Protein AF-A0A108UCY7-F1 (afdb_monomer_lite)

Sequence (181 aa):
MASGTNPSDPKSADPQPMQTGSPDPRTQPVQPDQAAPAQNQPDQNQPEQAPPQYVQPGDTQAKPVAGRAQVGAPVGAGPFGQFIVKYRDGTGPLTQQGAVQARLDQTAQRVGLANKSGLKLIWKHRMGIQADVFSVSPALDRAEAVRLMETFADDPDVQFIEPDNHISLGPIIRGPAVIDK

Secondary structure (DSSP, 8-state):
------------------------------------PPP----S-S------------S----------EE----SS--EEEEEEEEPTT-HHHH-HHHHHHHHHHHHHHS--TT-TT-EEEEEEE-TTSEEEEEEEEEE-HHHHHHHHHHHHT-T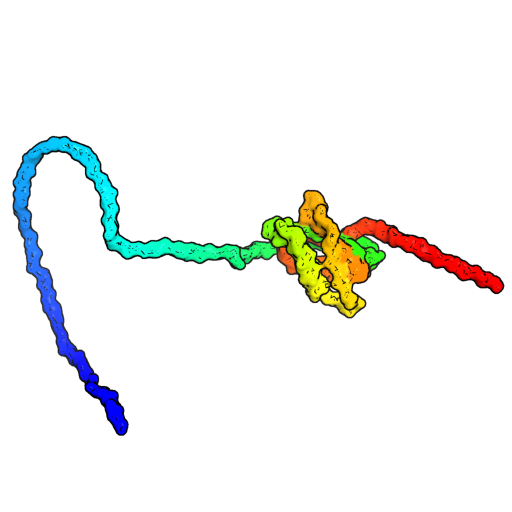TEEEEEE-----------PPP----

Organism: NCBI:txid1444315

Foldseek 3Di:
DDDDDDDDDDDDDDDDDDDDDDDDDDDDDDDDDDDDDDDDDDDPDDPPPPPPPPPPPPPPPPDPQDAFAAEAADPDFDQQWKKKWAFDPPDPVLVPVVVVLVVQVVLQVVLCPPVDPPKHWAWDDADPVSITMITIPPGDTRVSQVSSQNSLRPPSRTHYMYGPPPPPPDPPPPDPPPPDD

Structure (mmCIF, N/CA/C/O backbone):
data_AF-A0A108UCY7-F1
#
_entry.id   AF-A0A108UCY7-F1
#
loop_
_atom_site.group_PDB
_atom_site.id
_atom_site.type_symbol
_atom_site.label_atom_id
_atom_site.label_alt_id
_atom_site.label_comp_id
_atom_site.label_asym_id
_atom_site.label_entity_id
_atom_site.label_seq_id
_atom_site.pdbx_PDB_ins_code
_atom_site.Cartn_x
_atom_site.Cartn_y
_atom_site.Cartn_z
_atom_site.occupancy
_atom_site.B_iso_or_equiv
_atom_site.auth_seq_id
_atom_site.auth_comp_id
_atom_site.auth_asym_id
_atom_site.auth_atom_id
_atom_site.pdbx_PDB_model_num
ATOM 1 N N . MET A 1 1 ? 31.743 -21.006 68.343 1.00 44.78 1 MET A N 1
ATOM 2 C CA . MET A 1 1 ? 30.475 -20.379 67.908 1.00 44.78 1 MET A CA 1
ATOM 3 C C . MET A 1 1 ? 29.336 -21.317 68.279 1.00 44.78 1 MET A C 1
ATOM 5 O O . MET A 1 1 ? 29.576 -22.517 68.292 1.00 44.78 1 MET A O 1
ATOM 9 N N . ALA A 1 2 ? 28.182 -20.784 68.681 1.00 42.09 2 ALA A N 1
ATOM 10 C CA . ALA A 1 2 ? 27.120 -21.523 69.378 1.00 42.09 2 ALA A CA 1
ATOM 11 C C . ALA A 1 2 ? 25.933 -21.925 68.470 1.00 42.09 2 ALA A C 1
ATOM 13 O O . ALA A 1 2 ? 25.946 -21.611 67.282 1.00 42.09 2 ALA A O 1
ATOM 14 N N . SER A 1 3 ? 24.911 -22.536 69.098 1.00 46.56 3 SER A N 1
ATOM 15 C CA . SER A 1 3 ? 23.600 -22.966 68.554 1.00 46.56 3 SER A CA 1
ATOM 16 C C . SER A 1 3 ? 23.663 -24.247 67.702 1.00 46.56 3 SER A C 1
ATOM 18 O O . SER A 1 3 ? 24.483 -24.338 66.799 1.00 46.56 3 SER A O 1
ATOM 20 N N . GLY A 1 4 ? 22.887 -25.315 67.941 1.00 39.22 4 GLY A N 1
ATOM 21 C CA . GLY A 1 4 ? 21.544 -25.449 68.553 1.00 39.22 4 GLY A CA 1
ATOM 22 C C . GLY A 1 4 ? 20.548 -25.809 67.430 1.00 39.22 4 GLY A C 1
ATOM 23 O O . GLY A 1 4 ? 20.629 -25.187 66.379 1.00 39.22 4 GLY A O 1
ATOM 24 N N . THR A 1 5 ? 19.634 -26.788 67.500 1.00 51.28 5 THR A N 1
ATOM 25 C CA . THR A 1 5 ? 18.895 -27.373 68.643 1.00 51.28 5 THR A CA 1
ATOM 26 C C . THR A 1 5 ? 18.230 -28.720 68.248 1.00 51.28 5 THR A C 1
ATOM 28 O O . THR A 1 5 ? 18.161 -29.049 67.069 1.00 51.28 5 THR A O 1
ATOM 31 N N . ASN A 1 6 ? 17.729 -29.477 69.236 1.00 35.50 6 ASN A N 1
ATOM 32 C CA . ASN A 1 6 ? 17.026 -30.780 69.165 1.00 35.50 6 ASN A CA 1
ATOM 33 C C . ASN A 1 6 ? 15.697 -30.674 69.993 1.00 35.50 6 ASN A C 1
ATOM 35 O O . ASN A 1 6 ? 15.644 -29.726 70.784 1.00 35.50 6 ASN A O 1
ATOM 39 N N . PRO A 1 7 ? 14.672 -31.574 69.944 1.00 54.59 7 PRO A N 1
ATOM 40 C CA . PRO A 1 7 ? 14.693 -32.968 69.474 1.00 54.59 7 PRO A CA 1
ATOM 41 C C . PRO A 1 7 ? 13.445 -33.460 68.670 1.00 54.59 7 PRO A C 1
ATOM 43 O O . PRO A 1 7 ? 12.674 -32.682 68.122 1.00 54.59 7 PRO A O 1
ATOM 46 N N . SER A 1 8 ? 13.314 -34.791 68.621 1.00 41.97 8 SER A N 1
ATOM 47 C CA . SER A 1 8 ? 12.274 -35.719 68.134 1.00 41.97 8 SER A CA 1
ATOM 48 C C . SER A 1 8 ? 10.822 -35.581 68.654 1.00 41.97 8 SER A C 1
ATOM 50 O O . SER A 1 8 ? 10.617 -35.071 69.748 1.00 41.97 8 SER A O 1
ATOM 52 N N . ASP A 1 9 ? 9.900 -36.264 67.939 1.00 45.94 9 ASP A N 1
ATOM 53 C CA . ASP A 1 9 ? 8.640 -36.931 68.386 1.00 45.94 9 ASP A CA 1
ATOM 54 C C . ASP A 1 9 ? 7.480 -36.087 68.990 1.00 45.94 9 ASP A C 1
ATOM 56 O O . ASP A 1 9 ? 7.722 -35.108 69.694 1.00 45.94 9 ASP A O 1
ATOM 60 N N . PRO A 1 10 ? 6.194 -36.449 68.734 1.00 53.41 10 PRO A N 1
ATOM 61 C CA . PRO A 1 10 ? 5.569 -37.516 69.536 1.00 53.41 10 PRO A CA 1
ATOM 62 C C . PRO A 1 10 ? 4.510 -38.426 68.856 1.00 53.41 10 PRO A C 1
ATOM 64 O O . PRO A 1 10 ? 3.466 -37.987 68.375 1.00 53.41 10 PRO A O 1
ATOM 67 N N . LYS A 1 11 ? 4.734 -39.737 68.977 1.00 43.28 11 LYS A N 1
ATOM 68 C CA . LYS A 1 11 ? 3.860 -40.766 69.595 1.00 43.28 11 LYS A CA 1
ATOM 69 C C . LYS A 1 11 ? 2.327 -40.535 69.750 1.00 43.28 11 LYS A C 1
ATOM 71 O O . LYS A 1 11 ? 1.867 -39.721 70.542 1.00 43.28 11 LYS A O 1
ATOM 76 N N . SER A 1 12 ? 1.594 -41.470 69.135 1.00 46.16 12 SER A N 1
ATOM 77 C CA . SER A 1 12 ? 0.228 -42.017 69.332 1.00 46.16 12 SER A CA 1
ATOM 78 C C . SER A 1 12 ? -0.581 -41.776 70.628 1.00 46.16 12 SER A C 1
ATOM 80 O O . SER A 1 12 ? -0.049 -42.003 71.715 1.00 46.16 12 SER A O 1
ATOM 82 N N . ALA A 1 13 ? -1.915 -41.599 70.484 1.00 45.62 13 ALA A N 1
ATOM 83 C CA . ALA A 1 13 ? -2.981 -42.340 71.214 1.00 45.62 13 ALA A CA 1
ATOM 84 C C . ALA A 1 13 ? -4.433 -42.018 70.732 1.00 45.62 13 ALA A C 1
ATOM 86 O O . ALA A 1 13 ? -4.860 -40.880 70.865 1.00 45.62 13 ALA A O 1
ATOM 87 N N . ASP A 1 14 ? -5.129 -43.024 70.168 1.00 47.25 14 ASP A N 1
ATOM 88 C CA . ASP A 1 14 ? -6.484 -43.600 70.454 1.00 47.25 14 ASP A CA 1
ATOM 89 C C . ASP A 1 14 ? -7.684 -42.753 71.037 1.00 47.25 14 ASP A C 1
ATOM 91 O O . ASP A 1 14 ? -7.529 -41.569 71.306 1.00 47.25 14 ASP A O 1
ATOM 95 N N . PRO A 1 15 ? -8.944 -43.262 71.144 1.00 51.56 15 PRO A N 1
ATOM 96 C CA . PRO A 1 15 ? -9.988 -43.014 70.142 1.00 51.56 15 PRO A CA 1
ATOM 97 C C . PRO A 1 15 ? -11.316 -42.415 70.707 1.00 51.56 15 PRO A C 1
ATOM 99 O O . PRO A 1 15 ? -11.366 -41.814 71.774 1.00 51.56 15 PRO A O 1
ATOM 102 N N . GLN A 1 16 ? -12.403 -42.561 69.934 1.00 51.97 16 GLN A N 1
ATOM 103 C CA . GLN A 1 16 ? -13.767 -42.016 70.107 1.00 51.97 16 GLN A CA 1
ATOM 104 C C . GLN A 1 16 ? -14.426 -42.138 71.501 1.00 51.97 16 GLN A C 1
ATOM 106 O O . GLN A 1 16 ? -14.228 -43.122 72.212 1.00 51.97 16 GLN A O 1
ATOM 111 N N . PRO A 1 17 ? -15.430 -41.274 71.756 1.00 54.41 17 PRO A N 1
ATOM 112 C CA . PRO A 1 17 ? -16.697 -41.727 72.339 1.00 54.41 17 PRO A CA 1
ATOM 113 C C . PRO A 1 17 ? -17.933 -41.397 71.473 1.00 54.41 17 PRO A C 1
ATOM 115 O O . PRO A 1 17 ? -17.950 -40.450 70.687 1.00 54.41 17 PRO A O 1
ATOM 118 N N . MET A 1 18 ? -18.989 -42.201 71.633 1.00 43.50 18 MET A N 1
ATOM 119 C CA . MET A 1 18 ? -20.255 -42.104 70.889 1.00 43.50 18 MET A CA 1
ATOM 120 C C . MET A 1 18 ? -21.229 -41.079 71.501 1.00 43.50 18 MET A C 1
ATOM 122 O O . MET A 1 18 ? -21.235 -40.874 72.713 1.00 43.50 18 MET A O 1
ATOM 126 N N . GLN A 1 19 ? -22.100 -40.480 70.679 1.00 47.03 19 GLN A N 1
ATOM 127 C CA . GLN A 1 19 ? -23.199 -39.622 71.146 1.00 47.03 19 GLN A CA 1
ATOM 128 C C . GLN A 1 19 ? -24.472 -40.434 71.427 1.00 47.03 19 GLN A C 1
ATOM 130 O O . GLN A 1 19 ? -24.957 -41.157 70.559 1.00 47.03 19 GLN A O 1
ATOM 135 N N . THR A 1 20 ? -25.063 -40.232 72.606 1.00 45.03 20 THR A N 1
ATOM 136 C CA . THR A 1 20 ? -26.420 -40.681 72.960 1.00 45.03 20 THR A CA 1
ATOM 137 C C . THR A 1 20 ? -27.125 -39.583 73.758 1.00 45.03 20 THR A C 1
ATOM 139 O O . THR A 1 20 ? -26.616 -39.181 74.802 1.00 45.03 20 THR A O 1
ATOM 142 N N . GLY A 1 21 ? -28.292 -39.114 73.305 1.00 41.81 21 GLY A N 1
ATOM 143 C CA . GLY A 1 21 ? -29.080 -38.091 74.006 1.00 41.81 21 GLY A CA 1
ATOM 144 C C . GLY A 1 21 ? -30.402 -37.783 73.297 1.00 41.81 21 GLY A C 1
ATOM 145 O O . GLY A 1 21 ? -30.403 -37.211 72.213 1.00 41.81 21 GLY A O 1
ATOM 146 N N . SER A 1 22 ? -31.515 -38.204 73.901 1.00 44.19 22 SER A N 1
ATOM 147 C CA . SER A 1 22 ? -32.883 -38.117 73.360 1.00 44.19 22 SER A CA 1
ATOM 148 C C . SER A 1 22 ? -33.539 -36.728 73.540 1.00 44.19 22 SER A C 1
ATOM 150 O O . SER A 1 22 ? -33.062 -35.938 74.356 1.00 44.19 22 SER A O 1
ATOM 152 N N . PRO A 1 23 ? -34.637 -36.418 72.815 1.00 52.75 23 PRO A N 1
ATOM 153 C CA . PRO A 1 23 ? -35.354 -35.138 72.898 1.00 52.75 23 PRO A CA 1
ATOM 154 C C . PRO A 1 23 ? -36.518 -35.156 73.908 1.00 52.75 23 PRO A C 1
ATOM 156 O O . PRO A 1 23 ? -37.066 -36.221 74.172 1.00 52.75 23 PRO A O 1
ATOM 159 N N . ASP A 1 24 ? -36.982 -33.983 74.366 1.00 46.56 24 ASP A N 1
ATOM 160 C CA . ASP A 1 24 ? -38.332 -33.825 74.946 1.00 46.56 24 ASP A CA 1
ATOM 161 C C . ASP A 1 24 ? -38.864 -32.364 74.830 1.00 46.56 24 ASP A C 1
ATOM 163 O O . ASP A 1 24 ? -38.062 -31.430 74.933 1.00 46.56 24 ASP A O 1
ATOM 167 N N . PRO A 1 25 ? -40.178 -32.113 74.601 1.00 53.12 25 PRO A N 1
ATOM 168 C CA . PRO A 1 25 ? -40.734 -30.781 74.306 1.00 53.12 25 PRO A CA 1
ATOM 169 C C . PRO A 1 25 ? -41.694 -30.245 75.390 1.00 53.12 25 PRO A C 1
ATOM 171 O O . PRO A 1 25 ? -42.445 -31.016 75.987 1.00 53.12 25 PRO A O 1
ATOM 174 N N . ARG A 1 26 ? -41.809 -28.915 75.586 1.00 35.78 26 ARG A N 1
ATOM 175 C CA . ARG A 1 26 ? -42.914 -28.338 76.394 1.00 35.78 26 ARG A CA 1
ATOM 176 C C . ARG A 1 26 ? -43.476 -26.990 75.905 1.00 35.78 26 ARG A C 1
ATOM 178 O O . ARG A 1 26 ? -42.746 -26.032 75.691 1.00 35.78 26 ARG A O 1
ATOM 185 N N . THR A 1 27 ? -44.815 -26.936 75.941 1.00 40.56 27 THR A N 1
ATOM 186 C CA . THR A 1 27 ? -45.729 -25.774 76.111 1.00 40.56 27 THR A CA 1
ATOM 187 C C . THR A 1 27 ? -45.957 -24.760 74.975 1.00 40.56 27 THR A C 1
ATOM 189 O O . THR A 1 27 ? -45.118 -23.922 74.672 1.00 40.56 27 THR A O 1
ATOM 192 N N . GLN A 1 28 ? -47.201 -24.764 74.465 1.00 41.97 28 GLN A N 1
ATOM 193 C CA . GLN A 1 28 ? -47.896 -23.616 73.853 1.00 41.97 28 GLN A CA 1
ATOM 194 C C . GLN A 1 28 ? -48.342 -22.605 74.935 1.00 41.97 28 GLN A C 1
ATOM 196 O O . GLN A 1 28 ? -48.424 -22.974 76.112 1.00 41.97 28 GLN A O 1
ATOM 201 N N . PRO A 1 29 ? -48.699 -21.365 74.550 1.00 45.12 29 PRO A N 1
ATOM 202 C CA . PRO A 1 29 ? -50.121 -20.975 74.576 1.00 45.12 29 PRO A CA 1
ATOM 203 C C . PRO A 1 29 ? -50.586 -20.177 73.329 1.00 45.12 29 PRO A C 1
ATOM 205 O O . PRO A 1 29 ? -49.865 -20.061 72.342 1.00 45.12 29 PRO A O 1
ATOM 208 N N . VAL A 1 30 ? -51.837 -19.696 73.345 1.00 43.09 30 VAL A N 1
ATOM 209 C CA . VAL A 1 30 ? -52.640 -19.271 72.175 1.00 43.09 30 VAL A CA 1
ATOM 210 C C . VAL A 1 30 ? -52.832 -17.746 72.022 1.00 43.09 30 VAL A C 1
ATOM 212 O O . VAL A 1 30 ? -53.210 -17.124 73.002 1.00 43.09 30 VAL A O 1
ATOM 215 N N . GLN A 1 31 ? -52.715 -17.236 70.774 1.00 39.56 31 GLN A N 1
ATOM 216 C CA . GLN A 1 31 ? -53.439 -16.098 70.116 1.00 39.56 31 GLN A CA 1
ATOM 217 C C . GLN A 1 31 ? -53.479 -14.693 70.815 1.00 39.56 31 GLN A C 1
ATOM 219 O O . GLN A 1 31 ? -53.189 -14.617 72.004 1.00 39.56 31 GLN A O 1
ATOM 224 N N . PRO A 1 32 ? -53.864 -13.559 70.158 1.00 47.81 32 PRO A N 1
ATOM 225 C CA . PRO A 1 32 ? -54.291 -13.331 68.761 1.00 47.81 32 PRO A CA 1
ATOM 226 C C . PRO A 1 32 ? -53.607 -12.125 68.025 1.00 47.81 32 PRO A C 1
ATOM 228 O O . PRO A 1 32 ? -52.830 -11.386 68.610 1.00 47.81 32 PRO A O 1
ATOM 231 N N . ASP A 1 33 ? -54.018 -11.907 66.765 1.00 37.69 33 ASP A N 1
ATOM 232 C CA . ASP A 1 33 ? -54.221 -10.614 66.055 1.00 37.69 33 ASP A CA 1
ATOM 233 C C . ASP A 1 33 ? -53.064 -9.643 65.643 1.00 37.69 33 ASP A C 1
ATOM 235 O O . ASP A 1 33 ? -52.208 -9.263 66.428 1.00 37.69 33 ASP A O 1
ATOM 239 N N . GLN A 1 34 ? -53.154 -9.181 64.379 1.00 39.47 34 GLN A N 1
ATOM 240 C CA . GLN A 1 34 ? -52.584 -7.971 63.727 1.00 39.47 34 GLN A CA 1
ATOM 241 C C . GLN A 1 34 ? -51.096 -7.541 63.899 1.00 39.47 34 GLN A C 1
ATOM 243 O O . GLN A 1 34 ? -50.697 -7.039 64.942 1.00 39.47 34 GLN A O 1
ATOM 248 N N . ALA A 1 35 ? -50.342 -7.506 62.776 1.00 35.25 35 ALA A N 1
ATOM 249 C CA . ALA A 1 35 ? -49.853 -6.270 62.101 1.00 35.25 35 ALA A CA 1
ATOM 250 C C . ALA A 1 35 ? -48.509 -6.412 61.326 1.00 35.25 35 ALA A C 1
ATOM 252 O O . ALA A 1 35 ? -47.487 -6.731 61.915 1.00 35.25 35 ALA A O 1
ATOM 253 N N . ALA A 1 36 ? -48.530 -6.014 60.040 1.00 46.97 36 ALA A N 1
ATOM 254 C CA . ALA A 1 36 ? -47.436 -5.483 59.191 1.00 46.97 36 ALA A CA 1
ATOM 255 C C . ALA A 1 36 ? -46.108 -6.279 58.969 1.00 46.97 36 ALA A C 1
ATOM 257 O O . ALA A 1 36 ? -45.602 -6.959 59.855 1.00 46.97 36 ALA A O 1
ATOM 258 N N . PRO A 1 37 ? -45.478 -6.170 57.775 1.00 42.84 37 PRO A N 1
ATOM 259 C CA . PRO A 1 37 ? -44.220 -6.858 57.477 1.00 42.84 37 PRO A CA 1
ATOM 260 C C . PRO A 1 37 ? -43.004 -6.142 58.085 1.00 42.84 37 PRO A C 1
ATOM 262 O O . PRO A 1 37 ? -42.739 -4.975 57.786 1.00 42.84 37 PRO A O 1
ATOM 265 N N . ALA A 1 38 ? -42.217 -6.867 58.881 1.00 42.91 38 ALA A N 1
ATOM 266 C CA . ALA A 1 38 ? -40.894 -6.418 59.304 1.00 42.91 38 ALA A CA 1
ATOM 267 C C . ALA A 1 38 ? -39.920 -6.402 58.112 1.00 42.91 38 ALA A C 1
ATOM 269 O O . ALA A 1 38 ? -39.927 -7.289 57.259 1.00 42.91 38 ALA A O 1
ATOM 270 N N . GLN A 1 39 ? -39.092 -5.364 58.049 1.00 43.16 39 GLN A N 1
ATOM 271 C CA . GLN A 1 39 ? -38.167 -5.109 56.948 1.00 43.16 39 GLN A CA 1
ATOM 272 C C . GLN A 1 39 ? -36.964 -6.062 57.016 1.00 43.16 39 GLN A C 1
ATOM 274 O O . GLN A 1 39 ? -36.318 -6.163 58.058 1.00 43.16 39 GLN A O 1
ATOM 279 N N . ASN A 1 40 ? -36.619 -6.708 55.897 1.00 41.75 40 ASN A N 1
ATOM 280 C CA . ASN A 1 40 ? -35.393 -7.502 55.787 1.00 41.75 40 ASN A CA 1
ATOM 281 C C . ASN A 1 40 ? -34.158 -6.592 55.908 1.00 41.75 40 ASN A C 1
ATOM 283 O O . ASN A 1 40 ? -33.739 -5.975 54.928 1.00 41.75 40 ASN A O 1
ATOM 287 N N . GLN A 1 41 ? -33.553 -6.541 57.093 1.00 49.97 41 GLN A N 1
ATOM 288 C CA . GLN A 1 41 ? -32.173 -6.087 57.256 1.00 49.97 41 GLN A CA 1
ATOM 289 C C . GLN A 1 41 ? -31.240 -7.228 56.815 1.00 49.97 41 GLN A C 1
ATOM 291 O O . GLN A 1 41 ? -31.353 -8.326 57.362 1.00 49.97 41 GLN A O 1
ATOM 296 N N . PRO A 1 42 ? -30.348 -7.028 55.827 1.00 46.50 42 PRO A N 1
ATOM 297 C CA . PRO A 1 42 ? -29.367 -8.041 55.464 1.00 46.50 42 PRO A CA 1
ATOM 298 C C . PRO A 1 42 ? -28.263 -8.130 56.525 1.00 46.50 42 PRO A C 1
ATOM 300 O O . PRO A 1 42 ? -27.731 -7.118 56.983 1.00 46.50 42 PRO A O 1
ATOM 303 N N . ASP A 1 43 ? -27.922 -9.365 56.883 1.00 44.81 43 ASP A N 1
ATOM 304 C CA . ASP A 1 43 ? -26.892 -9.719 57.857 1.00 44.81 43 ASP A CA 1
ATOM 305 C C . ASP A 1 43 ? -25.497 -9.261 57.385 1.00 44.81 43 ASP A C 1
ATOM 307 O O . ASP A 1 43 ? -24.989 -9.709 56.353 1.00 44.81 43 ASP A O 1
ATOM 311 N N . GLN A 1 44 ? -24.879 -8.333 58.121 1.00 50.66 44 GLN A N 1
ATOM 312 C CA . GLN A 1 44 ? -23.554 -7.788 57.805 1.00 50.66 44 GLN A CA 1
ATOM 313 C C . GLN A 1 44 ? -22.436 -8.672 58.378 1.00 50.66 44 GLN A C 1
ATOM 315 O O . GLN A 1 44 ? -21.748 -8.240 59.297 1.00 50.66 44 GLN A O 1
ATOM 320 N N . ASN A 1 45 ? -22.249 -9.895 57.865 1.00 49.22 45 ASN A N 1
ATOM 321 C CA . ASN A 1 45 ? -21.069 -10.727 58.177 1.00 49.22 45 ASN A CA 1
ATOM 322 C C . ASN A 1 45 ? -20.760 -11.830 57.139 1.00 49.22 45 ASN A C 1
ATOM 324 O O . ASN A 1 45 ? -20.189 -12.870 57.472 1.00 49.22 45 ASN A O 1
ATOM 328 N N . GLN A 1 46 ? -21.066 -11.618 55.854 1.00 48.19 46 GLN A N 1
ATOM 329 C CA . GLN A 1 46 ? -20.392 -12.398 54.808 1.00 48.19 46 GLN A CA 1
ATOM 330 C C . GLN A 1 46 ? -19.005 -11.795 54.541 1.00 48.19 46 GLN A C 1
ATOM 332 O O . GLN A 1 46 ? -18.920 -10.582 54.341 1.00 48.19 46 GLN A O 1
ATOM 337 N N . PRO A 1 47 ? -17.918 -12.594 54.494 1.00 48.72 47 PRO A N 1
ATOM 338 C CA . PRO A 1 47 ? -16.679 -12.125 53.896 1.00 48.72 47 PRO A CA 1
ATOM 339 C C . PRO A 1 47 ? -16.990 -11.817 52.434 1.00 48.72 47 PRO A C 1
ATOM 341 O O . PRO A 1 47 ? -17.366 -12.715 51.678 1.00 48.72 47 PRO A O 1
ATOM 344 N N . GLU A 1 48 ? -16.891 -10.539 52.076 1.00 49.78 48 GLU A N 1
ATOM 345 C CA . GLU A 1 48 ? -17.216 -10.041 50.748 1.00 49.78 48 GLU A CA 1
ATOM 346 C C . GLU A 1 48 ? -16.345 -10.778 49.729 1.00 49.78 48 GLU A C 1
ATOM 348 O O . GLU A 1 48 ? -15.146 -10.520 49.592 1.00 49.78 48 GLU A O 1
ATOM 353 N N . GLN A 1 49 ? -16.945 -11.765 49.056 1.00 51.00 49 GLN A N 1
ATOM 354 C CA . GLN A 1 49 ? -16.323 -12.415 47.917 1.00 51.00 49 GLN A CA 1
ATOM 355 C C . GLN A 1 49 ? -16.153 -11.311 46.890 1.00 51.00 49 GLN A C 1
ATOM 357 O O . GLN A 1 49 ? -17.138 -10.881 46.287 1.00 51.00 49 GLN A O 1
ATOM 362 N N . ALA A 1 50 ? -14.915 -10.820 46.761 1.00 55.97 50 ALA A N 1
ATOM 363 C CA . ALA A 1 50 ? -14.576 -9.791 45.798 1.00 55.97 50 ALA A CA 1
ATOM 364 C C . ALA A 1 50 ? -15.237 -10.177 44.470 1.00 55.97 50 ALA A C 1
ATOM 366 O O . ALA A 1 50 ? -15.085 -11.338 44.060 1.00 55.97 50 ALA A O 1
ATOM 367 N N . PRO A 1 51 ? -16.012 -9.269 43.838 1.00 51.84 51 PRO A N 1
ATOM 368 C CA . PRO A 1 51 ? -16.713 -9.602 42.610 1.00 51.84 51 PRO A CA 1
ATOM 369 C C . PRO A 1 51 ? -15.681 -10.212 41.670 1.00 51.84 51 PRO A C 1
ATOM 371 O O . PRO A 1 51 ? -14.567 -9.670 41.611 1.00 51.84 51 PRO A O 1
ATOM 374 N N . PRO A 1 52 ? -15.988 -11.339 40.995 1.00 48.16 52 PRO A N 1
ATOM 375 C CA . PRO A 1 52 ? -15.019 -11.974 40.124 1.00 48.16 52 PRO A CA 1
ATOM 376 C C . PRO A 1 52 ? -14.495 -10.881 39.212 1.00 48.16 52 PRO A C 1
ATOM 378 O O . PRO A 1 52 ? -15.277 -10.246 38.497 1.00 48.16 52 PRO A O 1
ATOM 381 N N . GLN A 1 53 ? -13.191 -10.601 39.306 1.00 43.53 53 GLN A N 1
ATOM 382 C CA . GLN A 1 53 ? -12.566 -9.706 38.360 1.00 43.53 53 GLN A CA 1
ATOM 383 C C . GLN A 1 53 ? -12.728 -10.407 37.025 1.00 43.53 53 GLN A C 1
ATOM 385 O O . GLN A 1 53 ? -11.995 -11.342 36.702 1.00 43.53 53 GLN A O 1
ATOM 390 N N . TYR A 1 54 ? -13.742 -9.971 36.278 1.00 45.06 54 TYR A N 1
ATOM 391 C CA . TYR A 1 54 ? -13.828 -10.187 34.857 1.00 45.06 54 TYR A CA 1
ATOM 392 C C . TYR A 1 54 ? -12.565 -9.544 34.308 1.00 45.06 54 TYR A C 1
ATOM 394 O O . TYR A 1 54 ? -12.517 -8.340 34.051 1.00 45.06 54 TYR A O 1
ATOM 402 N N . VAL A 1 55 ? -11.522 -10.365 34.201 1.00 50.44 55 VAL A N 1
ATOM 403 C CA . VAL A 1 55 ? -10.379 -10.141 33.336 1.00 50.44 55 VAL A CA 1
ATOM 404 C C . VAL A 1 55 ? -10.979 -9.938 31.959 1.00 50.44 55 VAL A C 1
ATOM 406 O O . VAL A 1 55 ? -11.310 -10.897 31.269 1.00 50.44 55 VAL A O 1
ATOM 409 N N . GLN A 1 56 ? -11.256 -8.678 31.622 1.00 49.28 56 GLN A N 1
ATOM 410 C CA . GLN A 1 56 ? -11.829 -8.318 30.338 1.00 49.28 56 GLN A CA 1
ATOM 411 C C . GLN A 1 56 ? -10.852 -8.849 29.288 1.00 49.28 56 GLN A C 1
ATOM 413 O O . GLN A 1 56 ? -9.700 -8.410 29.293 1.00 49.28 56 GLN A O 1
ATOM 418 N N . PRO A 1 57 ? -11.252 -9.776 28.397 1.00 47.34 57 PRO A N 1
ATOM 419 C CA . PRO A 1 57 ? -10.386 -10.245 27.320 1.00 47.34 57 PRO A CA 1
ATOM 420 C C . PRO A 1 57 ? -10.337 -9.173 26.214 1.00 47.34 57 PRO A C 1
ATOM 422 O O . PRO A 1 57 ? -10.729 -9.410 25.074 1.00 47.34 57 PRO A O 1
ATOM 425 N N . GLY A 1 58 ? -9.937 -7.952 26.585 1.00 50.84 58 GLY A N 1
ATOM 426 C CA . GLY A 1 58 ? -10.043 -6.742 25.769 1.00 50.84 58 GLY A CA 1
ATOM 427 C C . GLY A 1 58 ? -8.948 -6.618 24.713 1.00 50.84 58 GLY A C 1
ATOM 428 O O . GLY A 1 58 ? -9.191 -6.053 23.652 1.00 50.84 58 GLY A O 1
ATOM 429 N N . ASP A 1 59 ? -7.776 -7.205 24.967 1.00 49.84 59 ASP A N 1
ATOM 430 C CA . ASP A 1 59 ? -6.563 -6.954 24.173 1.00 49.84 59 ASP A CA 1
ATOM 431 C C . ASP A 1 59 ? -6.107 -8.155 23.326 1.00 49.84 59 ASP A C 1
ATOM 433 O O . ASP A 1 59 ? -5.138 -8.070 22.575 1.00 49.84 59 ASP A O 1
ATOM 437 N N . THR A 1 60 ? -6.802 -9.293 23.419 1.00 54.19 60 THR A N 1
ATOM 438 C CA . THR A 1 60 ? -6.567 -10.472 22.561 1.00 54.19 60 THR A CA 1
ATOM 439 C C . THR A 1 60 ? -7.870 -11.120 22.094 1.00 54.19 60 THR A C 1
ATOM 441 O O . THR A 1 60 ? -7.987 -12.342 21.994 1.00 54.19 60 THR A O 1
ATOM 444 N N . GLN A 1 61 ? -8.844 -10.297 21.688 1.00 46.50 61 GLN A N 1
ATOM 445 C CA . GLN A 1 61 ? -9.809 -10.766 20.697 1.00 46.50 61 GLN A CA 1
ATOM 446 C C . GLN A 1 61 ? -9.034 -11.045 19.403 1.00 46.50 61 GLN A C 1
ATOM 448 O O . GLN A 1 61 ? -8.741 -10.140 18.621 1.00 46.50 61 GLN A O 1
ATOM 453 N N . ALA A 1 62 ? -8.661 -12.311 19.205 1.00 49.44 62 ALA A N 1
ATOM 454 C CA . ALA A 1 62 ? -8.120 -12.784 17.946 1.00 49.44 62 ALA A CA 1
ATOM 455 C C . ALA A 1 62 ? -9.155 -12.466 16.864 1.00 49.44 62 ALA A C 1
ATOM 457 O O . ALA A 1 62 ? -10.202 -13.114 16.790 1.00 49.44 62 ALA A O 1
ATOM 458 N N . LYS A 1 63 ? -8.882 -11.423 16.066 1.00 54.00 63 LYS A N 1
ATOM 459 C CA . LYS A 1 63 ? -9.700 -11.080 14.903 1.00 54.00 63 LYS A CA 1
ATOM 460 C C . LYS A 1 63 ? -9.909 -12.372 14.112 1.00 54.00 63 LYS A C 1
ATOM 462 O O . LYS A 1 63 ? -8.914 -13.068 13.878 1.00 54.00 63 LYS A O 1
ATOM 467 N N . PRO A 1 64 ? -11.144 -12.713 13.697 1.00 50.72 64 PRO A N 1
ATOM 468 C CA . PRO A 1 64 ? -11.321 -13.823 12.777 1.00 50.72 64 PRO A CA 1
ATOM 469 C C . PRO A 1 64 ? -10.386 -13.578 11.594 1.00 50.72 64 PRO A C 1
ATOM 471 O O . PRO A 1 64 ? -10.389 -12.479 11.033 1.00 50.72 64 PRO A O 1
ATOM 474 N N . VAL A 1 65 ? -9.552 -14.569 11.264 1.00 55.19 65 VAL A N 1
ATOM 475 C CA . VAL A 1 65 ? -8.643 -14.518 10.111 1.00 55.19 65 VAL A CA 1
ATOM 476 C C . VAL A 1 65 ? -9.491 -14.524 8.848 1.00 55.19 65 VAL A C 1
ATOM 478 O O . VAL A 1 65 ? -9.754 -15.554 8.231 1.00 55.19 65 VAL A O 1
ATOM 481 N N . ALA A 1 66 ? -9.995 -13.340 8.519 1.00 67.94 66 ALA A N 1
ATOM 482 C CA . ALA A 1 66 ? -10.756 -13.088 7.324 1.00 67.94 66 ALA A CA 1
ATOM 483 C C . ALA A 1 66 ? -9.850 -13.412 6.135 1.00 67.94 66 ALA A C 1
ATOM 485 O O . ALA A 1 66 ? -8.700 -12.974 6.091 1.00 67.94 66 ALA A O 1
ATOM 486 N N . GLY A 1 67 ? -10.365 -14.223 5.207 1.00 81.31 67 GLY A N 1
ATOM 487 C CA . GLY A 1 67 ? -9.574 -14.768 4.106 1.00 81.31 67 GLY A CA 1
ATOM 488 C C . GLY A 1 67 ? -8.820 -13.684 3.334 1.00 81.31 67 GLY A C 1
ATOM 489 O O . GLY A 1 67 ? -9.303 -12.552 3.234 1.00 81.31 67 GLY A O 1
ATOM 490 N N . ARG A 1 68 ? -7.643 -14.065 2.818 1.00 94.06 68 ARG A N 1
ATOM 491 C CA . ARG A 1 68 ? -6.670 -13.236 2.083 1.00 94.06 68 ARG A CA 1
ATOM 492 C C . ARG A 1 68 ? -7.333 -12.148 1.229 1.00 94.06 68 ARG A C 1
ATOM 494 O O . ARG A 1 68 ? -8.348 -12.415 0.583 1.00 94.06 68 ARG A O 1
ATOM 501 N N . ALA A 1 69 ? -6.780 -10.934 1.237 1.00 96.56 69 ALA A N 1
ATOM 502 C CA . ALA A 1 69 ? -7.419 -9.811 0.554 1.00 96.56 69 ALA A CA 1
ATOM 503 C C . ALA A 1 69 ? -7.574 -10.056 -0.957 1.00 96.56 69 ALA A C 1
ATOM 505 O O . ALA A 1 69 ? -6.781 -10.771 -1.575 1.00 96.56 69 ALA A O 1
ATOM 506 N N . GLN A 1 70 ? -8.587 -9.433 -1.558 1.00 96.88 70 GLN A N 1
ATOM 507 C CA . GLN A 1 70 ? -8.778 -9.480 -3.007 1.00 96.88 70 GLN A CA 1
ATOM 508 C C . GLN A 1 70 ? -7.719 -8.615 -3.707 1.00 96.88 70 GLN A C 1
ATOM 510 O O . GLN A 1 70 ? -7.473 -7.482 -3.297 1.00 96.88 70 GLN A O 1
ATOM 515 N N . VAL A 1 71 ? -7.102 -9.152 -4.762 1.00 97.00 71 VAL A N 1
ATOM 516 C CA . VAL A 1 71 ? -6.045 -8.483 -5.535 1.00 97.00 71 VAL A CA 1
ATOM 517 C C . VAL A 1 71 ? -6.554 -8.163 -6.937 1.00 97.00 71 VAL A C 1
ATOM 519 O O . VAL A 1 71 ? -6.920 -9.066 -7.691 1.00 97.00 71 VAL A O 1
ATOM 522 N N . GLY A 1 72 ? -6.559 -6.878 -7.292 1.00 92.75 72 GLY A N 1
ATOM 523 C CA . GLY A 1 72 ? -6.836 -6.409 -8.647 1.00 92.75 72 GLY A CA 1
ATOM 524 C C . GLY A 1 72 ? -5.690 -6.722 -9.615 1.00 92.75 72 GLY A C 1
ATOM 525 O O . GLY A 1 72 ? -4.515 -6.733 -9.248 1.00 92.75 72 GLY A O 1
ATOM 526 N N . ALA A 1 73 ? -6.020 -6.969 -10.882 1.00 88.69 73 ALA A N 1
ATOM 527 C CA . ALA A 1 73 ? -5.024 -7.289 -11.901 1.00 88.69 73 ALA A CA 1
ATOM 528 C C . ALA A 1 73 ? -4.321 -6.016 -12.426 1.00 88.69 73 ALA A C 1
ATOM 530 O O . ALA A 1 73 ? -5.003 -5.096 -12.883 1.00 88.69 73 ALA A O 1
ATOM 531 N N . PRO A 1 74 ? -2.974 -5.957 -12.462 1.00 87.62 74 PRO A N 1
ATOM 532 C CA . PRO A 1 74 ? -2.265 -4.824 -13.042 1.00 87.62 74 PRO A CA 1
ATOM 533 C C . PRO A 1 74 ? -2.333 -4.864 -14.571 1.00 87.62 74 PRO A C 1
ATOM 535 O O . PRO A 1 74 ? -1.797 -5.773 -15.219 1.00 87.62 74 PRO A O 1
ATOM 538 N N . VAL A 1 75 ? -3.011 -3.872 -15.148 1.00 85.38 75 VAL A N 1
ATOM 539 C CA . VAL A 1 75 ? -3.206 -3.722 -16.596 1.00 85.38 75 VAL A CA 1
ATOM 540 C C . VAL A 1 75 ? -1.995 -3.017 -17.212 1.00 85.38 75 VAL A C 1
ATOM 542 O O . VAL A 1 75 ? -1.520 -2.009 -16.702 1.00 85.38 75 VAL A O 1
ATOM 545 N N . GLY A 1 76 ? -1.480 -3.551 -18.323 1.00 84.69 76 GLY A N 1
ATOM 546 C CA . GLY A 1 76 ? -0.261 -3.044 -18.963 1.00 84.69 76 GLY A CA 1
ATOM 547 C C . GLY A 1 76 ? 1.035 -3.429 -18.233 1.00 84.69 76 GLY A C 1
ATOM 548 O O . GLY A 1 76 ? 1.040 -4.266 -17.330 1.00 84.69 76 GLY A O 1
ATOM 549 N N . ALA A 1 77 ? 2.153 -2.841 -18.668 1.00 82.56 77 ALA A N 1
ATOM 550 C CA . ALA A 1 77 ? 3.494 -3.114 -18.134 1.00 82.56 77 ALA A CA 1
ATOM 551 C C . ALA A 1 77 ? 3.926 -2.160 -16.998 1.00 82.56 77 ALA A C 1
ATOM 553 O O . ALA A 1 77 ? 4.935 -2.415 -16.342 1.00 82.56 77 ALA A O 1
ATOM 554 N N . GLY A 1 78 ? 3.165 -1.086 -16.763 1.00 83.25 78 GLY A N 1
ATOM 555 C CA . GLY A 1 78 ? 3.527 0.037 -15.896 1.00 83.25 78 GLY A CA 1
ATOM 556 C C . GLY A 1 78 ? 3.916 1.293 -16.697 1.00 83.25 78 GLY A C 1
ATOM 557 O O . GLY A 1 78 ? 3.739 1.311 -17.919 1.00 83.25 78 GLY A O 1
ATOM 558 N N . PRO A 1 79 ? 4.441 2.343 -16.038 1.00 89.44 79 PRO A N 1
ATOM 559 C CA . PRO A 1 79 ? 4.762 2.402 -14.609 1.00 89.44 79 PRO A CA 1
ATOM 560 C C . PRO A 1 79 ? 3.521 2.554 -13.710 1.00 89.44 79 PRO A C 1
ATOM 562 O O . PRO A 1 79 ? 2.638 3.362 -13.985 1.00 89.44 79 PRO A O 1
ATOM 565 N N . PHE A 1 80 ? 3.481 1.818 -12.598 1.00 93.31 80 PHE A N 1
ATOM 566 C CA . PHE A 1 80 ? 2.422 1.889 -11.586 1.00 93.31 80 PHE A CA 1
ATOM 567 C C . PHE A 1 80 ? 2.827 2.858 -10.465 1.00 93.31 80 PHE A C 1
ATOM 569 O O . PHE A 1 80 ? 3.701 2.557 -9.648 1.00 93.31 80 PHE A O 1
ATOM 576 N N . GLY A 1 81 ? 2.224 4.050 -10.457 1.00 93.88 81 GLY A N 1
ATOM 577 C CA . GLY A 1 81 ? 2.553 5.130 -9.515 1.00 93.88 81 GLY A CA 1
ATOM 578 C C . GLY A 1 81 ? 1.582 5.306 -8.342 1.00 93.88 81 GLY A C 1
ATOM 579 O O . GLY A 1 81 ? 1.934 5.979 -7.374 1.00 93.88 81 GLY A O 1
ATOM 580 N N . GLN A 1 82 ? 0.378 4.731 -8.406 1.00 96.50 82 GLN A N 1
ATOM 581 C CA . GLN A 1 82 ? -0.658 4.850 -7.373 1.00 96.50 82 GLN A CA 1
ATOM 582 C C . GLN A 1 82 ? -1.452 3.544 -7.233 1.00 96.50 82 GLN A C 1
ATOM 584 O O . GLN A 1 82 ? -1.564 2.767 -8.182 1.00 96.50 82 GLN A O 1
ATOM 589 N N . PHE A 1 83 ? -1.986 3.310 -6.037 1.00 97.81 83 PHE A N 1
ATOM 590 C CA . PHE A 1 83 ? -2.784 2.138 -5.682 1.00 97.81 83 PHE A CA 1
ATOM 591 C C . PHE A 1 83 ? -3.940 2.546 -4.767 1.00 97.81 83 PHE A C 1
ATOM 593 O O . PHE A 1 83 ? -3.857 3.538 -4.034 1.00 97.81 83 PHE A O 1
ATOM 600 N N . ILE A 1 84 ? -4.997 1.741 -4.799 1.00 97.75 84 ILE A N 1
ATOM 601 C CA . ILE A 1 84 ? -6.176 1.839 -3.945 1.00 97.75 84 ILE A CA 1
ATOM 602 C C . ILE A 1 84 ? -6.148 0.634 -3.007 1.00 97.75 84 ILE A C 1
ATOM 604 O O . ILE A 1 84 ? -6.114 -0.505 -3.467 1.00 97.75 84 ILE A O 1
ATOM 608 N N . VAL A 1 85 ? -6.186 0.871 -1.696 1.00 98.12 85 VAL A N 1
ATOM 609 C CA . VAL A 1 85 ? -6.319 -0.180 -0.678 1.00 98.12 85 VAL A CA 1
ATOM 610 C C . VAL A 1 85 ? -7.539 0.095 0.184 1.00 98.12 85 VAL A C 1
ATOM 612 O O . VAL A 1 85 ? -7.749 1.217 0.641 1.00 98.12 85 VAL A O 1
ATOM 615 N N . LYS A 1 86 ? -8.348 -0.928 0.449 1.00 97.56 86 LYS A N 1
ATOM 616 C CA . LYS A 1 86 ? -9.412 -0.845 1.450 1.00 97.56 86 LYS A CA 1
ATOM 617 C C . LYS A 1 86 ? -9.080 -1.736 2.628 1.00 97.56 86 LYS A C 1
ATOM 619 O O . LYS A 1 86 ? -8.836 -2.928 2.456 1.00 97.56 86 LYS A O 1
ATOM 624 N N . TYR A 1 87 ? -9.127 -1.167 3.825 1.00 96.75 87 TYR A N 1
ATOM 625 C CA . TYR A 1 87 ? -9.020 -1.917 5.070 1.00 96.75 87 TYR A CA 1
ATOM 626 C C . TYR A 1 87 ? -10.394 -2.430 5.515 1.00 96.75 87 TYR A C 1
ATOM 628 O O . TYR A 1 87 ? -11.432 -1.882 5.139 1.00 96.75 87 TYR A O 1
ATOM 636 N N . ARG A 1 88 ? -10.408 -3.515 6.289 1.00 95.19 88 ARG A N 1
ATOM 637 C CA . ARG A 1 88 ? -11.634 -4.115 6.829 1.00 95.19 88 ARG A CA 1
ATOM 638 C C . ARG A 1 88 ? -12.242 -3.226 7.911 1.00 95.19 88 ARG A C 1
ATOM 640 O O . ARG A 1 88 ? -11.546 -2.455 8.577 1.00 95.19 88 ARG A O 1
ATOM 647 N N . ASP A 1 89 ? -13.544 -3.373 8.103 1.00 91.56 89 ASP A N 1
ATOM 648 C CA . ASP A 1 89 ? -14.295 -2.656 9.128 1.00 91.56 89 ASP A CA 1
ATOM 649 C C . ASP A 1 89 ? -13.767 -2.965 10.542 1.00 91.56 89 ASP A C 1
ATOM 651 O O . ASP A 1 89 ? -13.297 -4.067 10.823 1.00 91.56 89 ASP A O 1
ATOM 655 N N . GLY A 1 90 ? -13.769 -1.960 11.424 1.00 89.12 90 GLY A N 1
ATOM 656 C CA . GLY A 1 90 ? -13.220 -2.069 12.785 1.00 89.12 90 GLY A CA 1
ATOM 657 C C . GLY A 1 90 ? -11.686 -2.124 12.891 1.00 89.12 90 GLY A C 1
ATOM 658 O O . GLY A 1 90 ? -11.159 -2.259 13.993 1.00 89.12 90 GLY A O 1
ATOM 659 N N . THR A 1 91 ? -10.938 -2.009 11.789 1.00 92.44 91 THR A N 1
ATOM 660 C CA . THR A 1 91 ? -9.464 -1.972 11.834 1.00 92.44 91 THR A CA 1
ATOM 661 C C . THR A 1 91 ? -8.916 -0.585 12.192 1.00 92.44 91 THR A C 1
ATOM 663 O O . THR A 1 91 ? -9.564 0.444 11.981 1.00 92.44 91 THR A O 1
ATOM 666 N N . GLY A 1 92 ? -7.686 -0.545 12.720 1.00 91.31 92 GLY A N 1
ATOM 667 C CA . GLY A 1 92 ? -6.986 0.699 13.066 1.00 91.31 92 GLY A CA 1
ATOM 668 C C . GLY A 1 92 ? -6.855 1.667 11.882 1.00 91.31 92 GLY A C 1
ATOM 669 O O . GLY A 1 92 ? -7.308 2.801 12.004 1.00 91.31 92 GLY A O 1
ATOM 670 N N . PRO A 1 93 ? -6.332 1.241 10.713 1.00 90.00 93 PRO A N 1
ATOM 671 C CA . PRO A 1 93 ? -6.247 2.097 9.529 1.00 9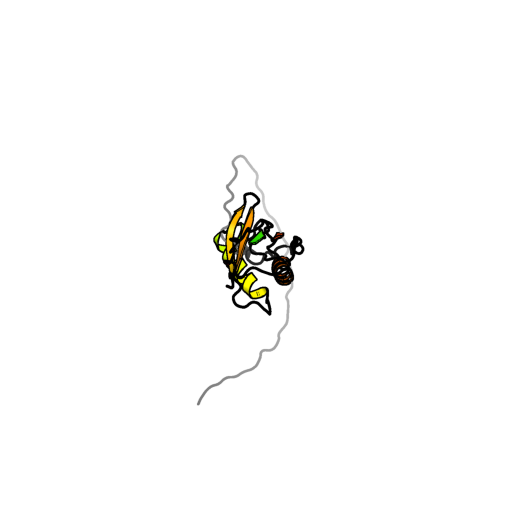0.00 93 PRO A CA 1
ATOM 672 C C . PRO A 1 93 ? -7.601 2.652 9.070 1.00 90.00 93 PRO A C 1
ATOM 674 O O . PRO A 1 93 ? -7.679 3.807 8.656 1.00 90.00 93 PRO A O 1
ATOM 677 N N . LEU A 1 94 ? -8.693 1.884 9.179 1.00 89.69 94 LEU A N 1
ATOM 678 C CA . LEU A 1 94 ? -10.018 2.391 8.816 1.00 89.69 94 LEU A CA 1
ATOM 679 C C . LEU A 1 94 ? -10.553 3.413 9.832 1.00 89.69 94 LEU A C 1
ATOM 681 O O . LEU A 1 94 ? -11.166 4.401 9.439 1.00 89.69 94 LEU A O 1
ATOM 685 N N . THR A 1 95 ? -10.310 3.208 11.125 1.00 88.06 95 THR A N 1
ATOM 686 C CA . THR A 1 95 ? -10.859 4.061 12.197 1.00 88.06 95 THR A CA 1
ATOM 687 C C . THR A 1 95 ? -9.999 5.283 12.526 1.00 88.06 95 THR A C 1
ATOM 689 O O . THR A 1 95 ? -10.516 6.261 13.064 1.00 88.06 95 THR A O 1
ATOM 692 N N . GLN A 1 96 ? -8.706 5.265 12.192 1.00 88.25 96 GLN A N 1
ATOM 693 C CA . GLN A 1 96 ? -7.739 6.299 12.562 1.00 88.25 96 GLN A CA 1
ATOM 694 C C . GLN A 1 96 ? -6.920 6.743 11.345 1.00 88.25 96 GLN A C 1
ATOM 696 O O . GLN A 1 96 ? -6.096 5.994 10.823 1.00 88.25 96 GLN A O 1
ATOM 701 N N . GLN A 1 97 ? -7.082 8.000 10.926 1.00 74.75 97 GLN A N 1
ATOM 702 C CA . GLN A 1 97 ? -6.430 8.542 9.725 1.00 74.75 97 GLN A CA 1
ATOM 703 C C . GLN A 1 97 ? -4.892 8.419 9.759 1.00 74.75 97 GLN A C 1
ATOM 705 O O . GLN A 1 97 ? -4.278 8.038 8.765 1.00 74.75 97 GLN A O 1
ATOM 710 N N . GLY A 1 98 ? -4.267 8.665 10.917 1.00 83.50 98 GLY A N 1
ATOM 711 C CA . GLY A 1 98 ? -2.815 8.529 11.095 1.00 83.50 98 GLY A CA 1
ATOM 712 C C . GLY A 1 98 ? -2.293 7.086 11.042 1.00 83.50 98 GLY A C 1
ATOM 713 O O . GLY A 1 98 ? -1.123 6.873 10.724 1.00 83.50 98 GLY A O 1
ATOM 714 N N . ALA A 1 99 ? -3.143 6.083 11.293 1.00 92.88 99 ALA A N 1
ATOM 715 C CA . ALA A 1 99 ? -2.737 4.678 11.267 1.00 92.88 99 ALA A CA 1
ATOM 716 C C . ALA A 1 99 ? -2.519 4.147 9.839 1.00 92.88 99 ALA A C 1
ATOM 718 O O . ALA A 1 99 ? -1.799 3.164 9.662 1.00 92.88 99 ALA A O 1
ATOM 719 N N . VAL A 1 100 ? -3.086 4.804 8.815 1.00 95.81 100 VAL A N 1
ATOM 720 C CA . VAL A 1 100 ? -2.896 4.399 7.413 1.00 95.81 100 VAL A CA 1
ATOM 721 C C . VAL A 1 100 ? -1.434 4.551 6.999 1.00 95.81 100 VAL A C 1
ATOM 723 O O . VAL A 1 100 ? -0.843 3.578 6.541 1.00 95.81 100 VAL A O 1
ATOM 726 N N . GLN A 1 101 ? -0.816 5.721 7.213 1.00 96.69 101 GLN A N 1
ATOM 727 C CA . GLN A 1 101 ? 0.585 5.945 6.827 1.00 96.69 101 GLN A CA 1
ATOM 728 C C . GLN A 1 101 ? 1.532 4.977 7.551 1.00 96.69 101 GLN A C 1
ATOM 730 O O . GLN A 1 101 ? 2.345 4.330 6.901 1.00 96.69 101 GLN A O 1
ATOM 735 N N . ALA A 1 102 ? 1.351 4.773 8.861 1.00 95.12 102 ALA A N 1
ATOM 736 C CA . ALA A 1 102 ? 2.143 3.803 9.617 1.00 95.12 102 ALA A CA 1
ATOM 737 C C . ALA A 1 102 ? 2.018 2.368 9.058 1.00 95.12 102 ALA A C 1
ATOM 739 O O . ALA A 1 102 ? 2.997 1.619 9.044 1.00 95.12 102 ALA A O 1
ATOM 740 N N . ARG A 1 103 ? 0.836 1.976 8.554 1.00 96.00 103 ARG A N 1
ATOM 741 C CA . ARG A 1 103 ? 0.638 0.665 7.915 1.00 96.00 103 ARG A CA 1
ATOM 742 C C . ARG A 1 103 ? 1.266 0.576 6.522 1.00 96.00 103 ARG A C 1
ATOM 744 O O . ARG A 1 103 ? 1.792 -0.481 6.163 1.00 96.00 103 ARG A O 1
ATOM 751 N N . LEU A 1 104 ? 1.268 1.674 5.765 1.00 97.12 104 LEU A N 1
ATOM 752 C CA . LEU A 1 104 ? 2.012 1.780 4.508 1.00 97.12 104 LEU A CA 1
ATOM 753 C C . LEU A 1 104 ? 3.523 1.632 4.756 1.00 97.12 104 LEU A C 1
ATOM 755 O O . LEU A 1 104 ? 4.162 0.817 4.095 1.00 97.12 104 LEU A O 1
ATOM 759 N N . ASP A 1 105 ? 4.076 2.324 5.754 1.00 95.38 105 ASP A N 1
ATOM 760 C CA . ASP A 1 105 ? 5.503 2.257 6.101 1.00 95.38 105 ASP A CA 1
ATOM 761 C C . ASP A 1 105 ? 5.923 0.835 6.522 1.00 95.38 105 ASP A C 1
ATOM 763 O O . ASP A 1 105 ? 6.925 0.308 6.033 1.00 95.38 105 ASP A O 1
ATOM 767 N N . GLN A 1 106 ? 5.111 0.159 7.348 1.00 94.75 106 GLN A N 1
ATOM 768 C CA . GLN A 1 106 ? 5.302 -1.262 7.680 1.00 94.75 106 GLN A CA 1
ATOM 769 C C . GLN A 1 106 ? 5.305 -2.150 6.426 1.00 94.75 106 GLN A C 1
ATOM 771 O O . GLN A 1 106 ? 6.140 -3.043 6.291 1.00 94.75 106 GLN A O 1
ATOM 776 N N . THR A 1 107 ? 4.388 -1.915 5.487 1.00 95.75 107 THR A N 1
ATOM 777 C CA . THR A 1 107 ? 4.260 -2.745 4.278 1.00 95.75 107 THR A CA 1
ATOM 778 C C . THR A 1 107 ? 5.423 -2.516 3.306 1.00 95.75 107 THR A C 1
ATOM 780 O O . THR A 1 107 ? 5.937 -3.477 2.728 1.00 95.75 107 THR A O 1
ATOM 783 N N . ALA A 1 108 ? 5.918 -1.278 3.207 1.00 94.19 108 ALA A N 1
ATOM 784 C CA . ALA A 1 108 ? 7.115 -0.923 2.443 1.00 94.19 108 ALA A CA 1
ATOM 785 C C . ALA A 1 108 ? 8.378 -1.648 2.948 1.00 94.19 108 ALA A C 1
ATOM 787 O O . ALA A 1 108 ? 9.243 -2.006 2.151 1.00 94.19 108 ALA A O 1
ATOM 788 N N . GLN A 1 109 ? 8.465 -1.916 4.255 1.00 92.00 109 GLN A N 1
ATOM 789 C CA . GLN A 1 109 ? 9.548 -2.711 4.847 1.00 92.00 109 GLN A CA 1
ATOM 790 C C . GLN A 1 109 ? 9.405 -4.220 4.565 1.00 92.00 109 GLN A C 1
ATOM 792 O O . GLN A 1 109 ? 10.416 -4.905 4.427 1.00 92.00 109 GLN A O 1
ATOM 797 N N . ARG A 1 110 ? 8.174 -4.749 4.444 1.00 93.12 110 ARG A N 1
ATOM 798 C CA . ARG A 1 110 ? 7.915 -6.187 4.201 1.00 93.12 110 ARG A CA 1
ATOM 799 C C . ARG A 1 110 ? 8.087 -6.631 2.745 1.00 93.12 110 ARG A C 1
ATOM 801 O O . ARG A 1 110 ? 8.489 -7.767 2.513 1.00 93.12 110 ARG A O 1
ATOM 808 N N . VAL A 1 111 ? 7.746 -5.784 1.770 1.00 90.81 111 VAL A N 1
ATOM 809 C CA . VAL A 1 111 ? 7.580 -6.200 0.356 1.00 90.81 111 VAL A CA 1
ATOM 810 C C . VAL A 1 111 ? 8.855 -6.764 -0.291 1.00 90.81 111 VAL A C 1
ATOM 812 O O . VAL A 1 111 ? 8.771 -7.654 -1.144 1.00 90.81 111 VAL A O 1
ATOM 815 N N . GLY A 1 112 ? 10.033 -6.303 0.147 1.00 81.19 112 GLY A N 1
ATOM 816 C CA . GLY A 1 112 ? 11.323 -6.900 -0.215 1.00 81.19 112 GLY A CA 1
ATOM 817 C C . GLY A 1 112 ? 11.635 -6.854 -1.715 1.00 81.19 112 GLY A C 1
ATOM 818 O O . GLY A 1 112 ? 11.979 -7.876 -2.305 1.00 81.19 112 GLY A O 1
ATOM 819 N N . LEU A 1 113 ? 11.489 -5.686 -2.352 1.00 83.38 113 LEU A N 1
ATOM 820 C CA . LEU A 1 113 ? 11.780 -5.515 -3.781 1.00 83.38 113 LEU A CA 1
ATOM 821 C C . LEU A 1 113 ? 13.296 -5.546 -4.041 1.00 83.38 113 LEU A C 1
ATOM 823 O O . LEU A 1 113 ? 13.989 -4.548 -3.850 1.00 83.38 113 LEU A O 1
ATOM 827 N N . ALA A 1 114 ? 13.802 -6.688 -4.516 1.00 67.94 114 ALA A N 1
ATOM 828 C CA . ALA A 1 114 ? 15.235 -6.955 -4.692 1.00 67.94 114 ALA A CA 1
ATOM 829 C C . ALA A 1 114 ? 15.997 -5.914 -5.541 1.00 67.94 114 ALA A C 1
ATOM 831 O O . ALA A 1 114 ? 17.183 -5.694 -5.313 1.00 67.94 114 ALA A O 1
ATOM 832 N N . ASN A 1 115 ? 15.317 -5.255 -6.485 1.00 69.06 115 ASN A N 1
ATOM 833 C CA . ASN A 1 115 ? 15.920 -4.302 -7.424 1.00 69.06 115 ASN A CA 1
ATOM 834 C C . ASN A 1 115 ? 15.654 -2.824 -7.067 1.00 69.06 115 ASN A C 1
ATOM 836 O O . ASN A 1 115 ? 16.057 -1.939 -7.822 1.00 69.06 115 ASN A O 1
ATOM 840 N N . LYS A 1 116 ? 14.955 -2.532 -5.956 1.00 74.38 116 LYS A N 1
ATOM 841 C CA . LYS A 1 116 ? 14.415 -1.191 -5.674 1.00 74.38 116 LYS A CA 1
ATOM 842 C C . LYS A 1 116 ? 14.640 -0.737 -4.233 1.00 74.38 116 LYS A C 1
ATOM 844 O O . LYS A 1 116 ? 13.789 -0.869 -3.355 1.00 74.38 116 LYS A O 1
ATOM 849 N N . SER A 1 117 ? 15.795 -0.115 -4.022 1.00 76.62 117 SER A N 1
ATOM 850 C CA . SER A 1 117 ? 16.139 0.595 -2.789 1.00 76.62 117 SER A CA 1
ATOM 851 C C . SER A 1 117 ? 15.259 1.833 -2.579 1.00 76.62 117 SER A C 1
ATOM 853 O O . SER A 1 117 ? 15.005 2.589 -3.515 1.00 76.62 117 SER A O 1
ATOM 855 N N . GLY A 1 118 ? 14.856 2.095 -1.332 1.00 85.12 118 GLY A N 1
ATOM 856 C CA . GLY A 1 118 ? 14.211 3.360 -0.956 1.00 85.12 118 GLY A CA 1
ATOM 857 C C . GLY A 1 118 ? 12.752 3.519 -1.395 1.00 85.12 118 GLY A C 1
ATOM 858 O O . GLY A 1 118 ? 12.305 4.653 -1.566 1.00 85.12 118 GLY A O 1
ATOM 859 N N . LEU A 1 119 ? 12.017 2.412 -1.561 1.00 93.06 119 LEU A N 1
ATOM 860 C CA . LEU A 1 119 ? 10.572 2.419 -1.801 1.00 93.06 119 LEU A CA 1
ATOM 861 C C . LEU A 1 119 ? 9.832 3.243 -0.731 1.00 93.06 119 LEU A C 1
ATOM 863 O O . LEU A 1 119 ? 9.940 2.966 0.463 1.00 93.06 119 LEU A O 1
ATOM 867 N N . LYS A 1 120 ? 9.040 4.222 -1.170 1.00 95.06 120 LYS A N 1
ATOM 868 C CA . LYS A 1 120 ? 8.157 5.035 -0.327 1.00 95.06 120 LYS A CA 1
ATOM 869 C C . LYS A 1 120 ? 6.712 4.853 -0.760 1.00 95.06 120 LYS A C 1
ATOM 871 O O . LYS A 1 120 ? 6.392 5.027 -1.936 1.00 95.06 120 LYS A O 1
ATOM 876 N N . LEU A 1 121 ? 5.853 4.554 0.209 1.00 97.06 121 LEU A N 1
ATOM 877 C CA . LEU A 1 121 ? 4.403 4.500 0.064 1.00 97.06 121 LEU A CA 1
ATOM 878 C C . LEU A 1 121 ? 3.830 5.691 0.840 1.00 97.06 121 LEU A C 1
ATOM 880 O O . LEU A 1 121 ? 4.108 5.836 2.027 1.00 97.06 121 LEU A O 1
ATOM 884 N N . ILE A 1 122 ? 3.092 6.579 0.175 1.00 97.06 122 ILE A N 1
ATOM 885 C CA . ILE A 1 122 ? 2.632 7.847 0.763 1.00 97.06 122 ILE A CA 1
ATOM 886 C C . ILE A 1 122 ? 1.117 7.934 0.615 1.00 97.06 122 ILE A C 1
ATOM 888 O O . ILE A 1 122 ? 0.617 7.977 -0.512 1.00 97.06 122 ILE A O 1
ATOM 892 N N . TRP A 1 123 ? 0.395 7.972 1.735 1.00 97.62 123 TRP A N 1
ATOM 893 C CA . TRP A 1 123 ? -1.057 8.157 1.746 1.00 97.62 123 TRP A CA 1
ATOM 894 C C . TRP A 1 123 ? -1.439 9.507 1.122 1.00 97.62 123 TRP A C 1
ATOM 896 O O . TRP A 1 123 ? -0.781 10.524 1.350 1.00 97.62 123 TRP A O 1
ATOM 906 N N . LYS A 1 124 ? -2.492 9.511 0.300 1.00 96.19 124 LYS A N 1
ATOM 907 C CA . LYS A 1 124 ? -2.940 10.688 -0.461 1.00 96.19 124 LYS A CA 1
ATOM 908 C C . LYS A 1 124 ? -4.250 11.226 0.090 1.00 96.19 124 LYS A C 1
ATOM 910 O O . LYS A 1 124 ? -4.339 12.407 0.402 1.00 96.19 124 LYS A O 1
ATOM 915 N N . HIS A 1 125 ? -5.266 10.371 0.141 1.00 95.31 125 HIS A N 1
ATOM 916 C CA . HIS A 1 125 ? -6.602 10.694 0.631 1.00 95.31 125 HIS A CA 1
ATOM 917 C C . HIS A 1 125 ? -7.422 9.411 0.816 1.00 95.31 125 HIS A C 1
ATOM 919 O O . HIS A 1 125 ? -7.034 8.336 0.354 1.00 95.31 125 HIS A O 1
ATOM 925 N N . ARG A 1 126 ? -8.598 9.558 1.430 1.00 95.69 126 ARG A N 1
ATOM 926 C CA . ARG A 1 126 ? -9.632 8.526 1.484 1.00 95.69 126 ARG A CA 1
ATOM 927 C C . ARG A 1 126 ? -10.791 8.870 0.554 1.00 95.69 126 ARG A C 1
ATOM 929 O O . ARG A 1 126 ? -11.257 10.007 0.544 1.00 95.69 126 ARG A O 1
ATOM 936 N N . MET A 1 127 ? -11.273 7.884 -0.192 1.00 94.31 127 MET A N 1
ATOM 937 C CA . MET A 1 127 ? -12.461 7.987 -1.040 1.00 94.31 127 MET A CA 1
ATOM 938 C C . MET A 1 127 ? -13.749 7.742 -0.242 1.00 94.31 127 MET A C 1
ATOM 940 O O . MET A 1 127 ? -13.739 7.069 0.790 1.00 94.31 127 MET A O 1
ATOM 944 N N . GLY A 1 128 ? -14.893 8.200 -0.766 1.00 91.69 128 GLY A N 1
ATOM 945 C CA . GLY A 1 128 ? -16.211 8.012 -0.134 1.00 91.69 128 GLY A CA 1
ATOM 946 C C . GLY A 1 128 ? -16.619 6.549 0.115 1.00 91.69 128 GLY A C 1
ATOM 947 O O . GLY A 1 128 ? -17.483 6.293 0.945 1.00 91.69 128 GLY A O 1
ATOM 948 N N . ILE A 1 129 ? -15.959 5.586 -0.540 1.00 90.94 129 ILE A N 1
ATOM 949 C CA . ILE A 1 129 ? -16.154 4.134 -0.356 1.00 90.94 129 ILE A CA 1
ATOM 950 C C . ILE A 1 129 ? -15.296 3.516 0.771 1.00 90.94 129 ILE A C 1
ATOM 952 O O . ILE A 1 129 ? -15.169 2.293 0.850 1.00 90.94 129 ILE A O 1
ATOM 956 N N . GLN A 1 130 ? -14.686 4.347 1.626 1.00 93.88 130 GLN A N 1
ATOM 957 C CA . GLN A 1 130 ? -13.768 3.942 2.705 1.00 93.88 130 GLN A CA 1
ATOM 958 C C . GLN A 1 130 ? -12.513 3.185 2.224 1.00 93.88 130 GLN A C 1
ATOM 960 O O . GLN A 1 130 ? -11.939 2.386 2.959 1.00 93.88 130 GLN A O 1
ATOM 965 N N . ALA A 1 131 ? -12.071 3.452 0.993 1.00 96.44 131 ALA A N 1
ATOM 966 C CA . ALA A 1 131 ? -10.786 2.998 0.466 1.00 96.44 131 ALA A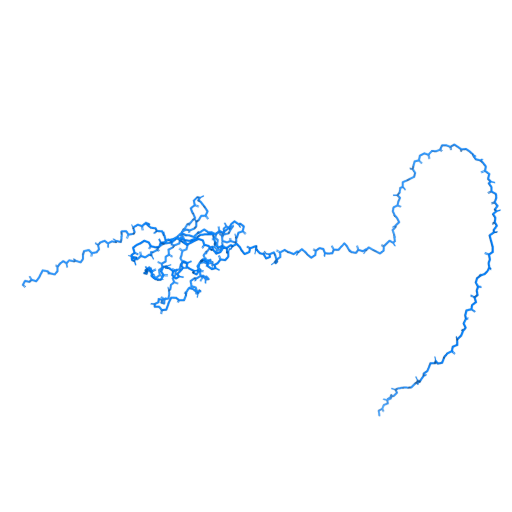 CA 1
ATOM 967 C C . ALA A 1 131 ? -9.787 4.164 0.425 1.00 96.44 131 ALA A C 1
ATOM 969 O O . ALA A 1 131 ? -10.160 5.302 0.128 1.00 96.44 131 ALA A O 1
ATOM 970 N N . ASP A 1 132 ? -8.528 3.878 0.724 1.00 97.25 132 ASP A N 1
ATOM 971 C CA . ASP A 1 132 ? -7.423 4.825 0.775 1.00 97.25 132 ASP A CA 1
ATOM 972 C C . ASP A 1 132 ? -6.590 4.759 -0.508 1.00 97.25 132 ASP A C 1
ATOM 974 O O . ASP A 1 132 ? -6.184 3.683 -0.951 1.00 97.25 132 ASP A O 1
ATOM 978 N N . VAL A 1 133 ? -6.296 5.924 -1.083 1.00 97.19 133 VAL A N 1
ATOM 979 C CA . VAL A 1 133 ? -5.377 6.058 -2.218 1.00 97.19 133 VAL A CA 1
ATOM 980 C C . VAL A 1 133 ? -3.990 6.388 -1.684 1.00 97.19 133 VAL A C 1
ATOM 982 O O . VAL A 1 133 ? -3.839 7.294 -0.856 1.00 97.19 133 VAL A O 1
ATOM 985 N N . PHE A 1 134 ? -2.964 5.700 -2.179 1.00 97.75 134 PHE A N 1
ATOM 986 C CA . PHE A 1 134 ? -1.569 6.014 -1.877 1.00 97.75 134 PHE A CA 1
ATOM 987 C C . PHE A 1 134 ? -0.704 6.028 -3.140 1.00 97.75 134 PHE A C 1
ATOM 989 O O . PHE A 1 134 ? -0.943 5.288 -4.093 1.00 97.75 134 PHE A O 1
ATOM 996 N N . SER A 1 135 ? 0.316 6.887 -3.147 1.00 97.00 135 SER A N 1
ATOM 997 C CA . SER A 1 135 ? 1.313 6.951 -4.219 1.00 97.00 135 SER A CA 1
ATOM 998 C C . SER A 1 135 ? 2.572 6.171 -3.865 1.00 97.00 135 SER A C 1
ATOM 1000 O O . SER A 1 135 ? 2.955 6.111 -2.693 1.00 97.00 135 SER A O 1
ATOM 1002 N N . VAL A 1 136 ? 3.248 5.651 -4.886 1.00 95.38 136 VAL A N 1
ATOM 1003 C CA . VAL A 1 136 ? 4.478 4.865 -4.773 1.00 95.38 136 VAL A CA 1
ATOM 1004 C C . VAL A 1 136 ? 5.621 5.580 -5.477 1.00 95.38 136 VAL A C 1
ATOM 1006 O O . VAL A 1 136 ? 5.486 6.003 -6.625 1.00 95.38 136 VAL A O 1
ATOM 1009 N N . SER A 1 137 ? 6.763 5.696 -4.801 1.00 92.94 137 SER A N 1
ATOM 1010 C CA . SER A 1 137 ? 7.980 6.253 -5.390 1.00 92.94 137 SER A CA 1
ATOM 1011 C C . SER A 1 137 ? 9.215 5.431 -5.001 1.00 92.94 137 SER A C 1
ATOM 1013 O O . SER A 1 137 ? 9.386 5.155 -3.813 1.00 92.94 137 SER A O 1
ATOM 1015 N N . PRO A 1 138 ? 10.090 5.055 -5.954 1.00 92.81 138 PRO A N 1
ATOM 1016 C CA . PRO A 1 138 ? 9.920 5.207 -7.403 1.00 92.81 138 PRO A CA 1
ATOM 1017 C C . PRO A 1 138 ? 8.849 4.251 -7.969 1.00 92.81 138 PRO A C 1
ATOM 1019 O O . PRO A 1 138 ? 8.724 3.114 -7.513 1.00 92.81 138 PRO A O 1
ATOM 1022 N N . ALA A 1 139 ? 8.094 4.714 -8.973 1.00 92.44 139 ALA A N 1
ATOM 1023 C CA . ALA A 1 139 ? 6.965 3.987 -9.572 1.00 92.44 139 ALA A CA 1
ATOM 1024 C C . ALA A 1 139 ? 7.349 2.575 -10.053 1.00 92.44 139 ALA A C 1
ATOM 1026 O O . ALA A 1 139 ? 8.480 2.349 -10.491 1.00 92.44 139 ALA A O 1
ATOM 1027 N N . LEU A 1 140 ? 6.422 1.626 -9.924 1.00 92.88 140 LEU A N 1
ATOM 1028 C CA . LEU A 1 140 ? 6.690 0.191 -10.045 1.00 92.88 140 LEU A CA 1
ATOM 1029 C C . LEU A 1 140 ? 6.546 -0.340 -11.476 1.00 92.88 140 LEU A C 1
ATOM 1031 O O . LEU A 1 140 ? 5.705 0.142 -12.237 1.00 92.88 140 LEU A O 1
ATOM 1035 N N . ASP A 1 141 ? 7.315 -1.371 -11.822 1.00 92.06 141 ASP A N 1
ATOM 1036 C CA . ASP A 1 141 ? 6.988 -2.240 -12.958 1.00 92.06 141 ASP A CA 1
ATOM 1037 C C . ASP A 1 141 ? 5.871 -3.244 -12.600 1.00 92.06 141 ASP A C 1
ATOM 1039 O O . ASP A 1 141 ? 5.369 -3.280 -11.473 1.00 92.06 141 ASP A O 1
ATOM 1043 N N . ARG A 1 142 ? 5.443 -4.063 -13.567 1.00 93.12 142 ARG A N 1
ATOM 1044 C CA . ARG A 1 142 ? 4.365 -5.043 -13.364 1.00 93.12 142 ARG A CA 1
ATOM 1045 C C . ARG A 1 142 ? 4.685 -6.124 -12.326 1.00 93.12 142 ARG A C 1
ATOM 1047 O O . ARG A 1 142 ? 3.788 -6.505 -11.576 1.00 93.12 142 ARG A O 1
ATOM 1054 N N . ALA A 1 143 ? 5.912 -6.637 -12.283 1.00 93.25 143 ALA A N 1
ATOM 1055 C CA . ALA A 1 143 ? 6.306 -7.682 -11.339 1.00 93.25 143 ALA A CA 1
ATOM 1056 C C . ALA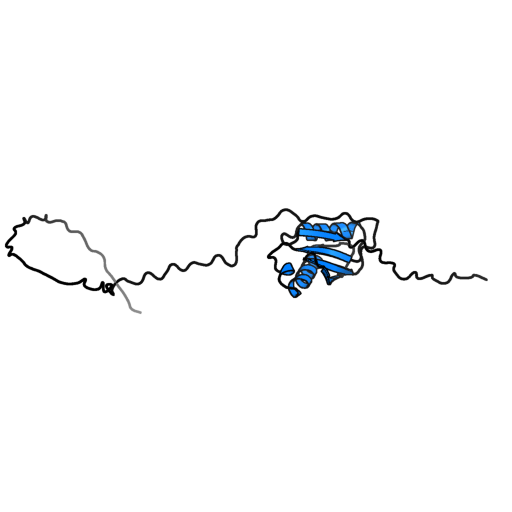 A 1 143 ? 6.429 -7.116 -9.917 1.00 93.25 143 ALA A C 1
ATOM 1058 O O . ALA A 1 143 ? 5.948 -7.725 -8.959 1.00 93.25 143 ALA A O 1
ATOM 1059 N N . GLU A 1 144 ? 6.991 -5.915 -9.788 1.00 94.81 144 GLU A N 1
ATOM 1060 C CA . GLU A 1 144 ? 7.035 -5.172 -8.528 1.00 94.81 144 GLU A CA 1
ATOM 1061 C C . GLU A 1 144 ? 5.631 -4.809 -8.018 1.00 94.81 144 GLU A C 1
ATOM 1063 O O . GLU A 1 144 ? 5.357 -4.956 -6.827 1.00 94.81 144 GLU A O 1
ATOM 1068 N N . ALA A 1 145 ? 4.726 -4.376 -8.905 1.00 95.50 145 ALA A N 1
ATOM 1069 C CA . ALA A 1 145 ? 3.339 -4.059 -8.561 1.00 95.50 145 ALA A CA 1
ATOM 1070 C C . ALA A 1 145 ? 2.578 -5.293 -8.057 1.00 95.50 145 ALA A C 1
ATOM 1072 O O . ALA A 1 145 ? 1.914 -5.214 -7.023 1.00 95.50 145 ALA A O 1
ATOM 1073 N N . VAL A 1 146 ? 2.721 -6.447 -8.726 1.00 95.69 146 VAL A N 1
ATOM 1074 C CA . VAL A 1 146 ? 2.196 -7.726 -8.214 1.00 95.69 146 VAL A CA 1
ATOM 1075 C C . VAL A 1 146 ? 2.784 -8.016 -6.834 1.00 95.69 146 VAL A C 1
ATOM 1077 O O . VAL A 1 146 ? 2.029 -8.248 -5.895 1.00 95.69 146 VAL A O 1
ATOM 1080 N N . ARG A 1 147 ? 4.110 -7.934 -6.660 1.00 96.06 147 ARG A N 1
ATOM 1081 C CA . ARG A 1 147 ? 4.756 -8.230 -5.370 1.00 96.06 147 ARG A CA 1
ATOM 1082 C C . ARG A 1 147 ? 4.269 -7.320 -4.234 1.00 96.06 147 ARG A C 1
ATOM 1084 O O . ARG A 1 147 ? 4.074 -7.807 -3.118 1.00 96.06 147 ARG A O 1
ATOM 1091 N N . LEU A 1 148 ? 4.039 -6.035 -4.510 1.00 97.06 148 LEU A N 1
ATOM 1092 C CA . LEU A 1 148 ? 3.441 -5.104 -3.553 1.00 97.06 148 LEU A CA 1
ATOM 1093 C C . LEU A 1 148 ? 2.025 -5.538 -3.167 1.00 97.06 148 LEU A C 1
ATOM 1095 O O . LEU A 1 148 ? 1.737 -5.661 -1.977 1.00 97.06 148 LEU A O 1
ATOM 1099 N N . MET A 1 149 ? 1.162 -5.807 -4.149 1.00 97.62 149 MET A N 1
ATOM 1100 C CA . MET A 1 149 ? -0.228 -6.193 -3.891 1.00 97.62 149 MET A CA 1
ATOM 1101 C C . MET A 1 149 ? -0.342 -7.519 -3.140 1.00 97.62 149 MET A C 1
ATOM 1103 O O . MET A 1 149 ? -1.117 -7.603 -2.195 1.00 97.62 149 MET A O 1
ATOM 1107 N N . GLU A 1 150 ? 0.491 -8.508 -3.460 1.00 97.31 150 GLU A N 1
ATOM 1108 C CA . GLU A 1 150 ? 0.577 -9.767 -2.710 1.00 97.31 150 GLU A CA 1
ATOM 1109 C C . GLU A 1 150 ? 0.973 -9.534 -1.235 1.00 97.31 150 GLU A C 1
ATOM 1111 O O . GLU A 1 150 ? 0.405 -10.147 -0.335 1.00 97.31 150 GLU A O 1
ATOM 1116 N N . THR A 1 151 ? 1.868 -8.574 -0.961 1.00 97.19 151 THR A N 1
ATOM 1117 C CA . THR A 1 151 ? 2.292 -8.215 0.412 1.00 97.19 151 THR A CA 1
ATOM 1118 C C . THR A 1 151 ? 1.190 -7.501 1.215 1.00 97.19 151 THR A C 1
ATOM 1120 O O . THR A 1 151 ? 1.178 -7.561 2.450 1.00 97.19 151 THR A O 1
ATOM 1123 N N . PHE A 1 152 ? 0.263 -6.818 0.535 1.00 97.38 152 PHE A N 1
ATOM 1124 C CA . PHE A 1 152 ? -0.980 -6.317 1.135 1.00 97.38 152 PHE A CA 1
ATOM 1125 C C . PHE A 1 152 ? -2.053 -7.411 1.235 1.00 97.38 152 PHE A C 1
ATOM 1127 O O . PHE A 1 152 ? -2.866 -7.369 2.151 1.00 97.38 152 PHE A O 1
ATOM 1134 N N . ALA A 1 153 ? -2.064 -8.397 0.337 1.00 96.88 153 ALA A N 1
ATOM 1135 C CA . ALA A 1 153 ? -3.029 -9.494 0.360 1.00 96.88 153 ALA A CA 1
ATOM 1136 C C . ALA A 1 153 ? -2.846 -10.413 1.574 1.00 96.88 153 ALA A C 1
ATOM 1138 O O . ALA A 1 153 ? -3.834 -10.872 2.152 1.00 96.88 153 ALA A O 1
ATOM 1139 N N . ASP A 1 154 ? -1.593 -10.614 1.986 1.00 96.31 154 ASP A N 1
ATOM 1140 C CA . ASP A 1 154 ? -1.202 -11.339 3.202 1.00 96.31 154 ASP A CA 1
ATOM 1141 C C . ASP A 1 154 ? -1.481 -10.551 4.502 1.00 96.31 154 ASP A C 1
ATOM 1143 O O . ASP A 1 154 ? -1.252 -11.054 5.603 1.00 96.31 154 ASP A O 1
ATOM 1147 N N . ASP A 1 155 ? -1.976 -9.313 4.404 1.00 95.19 155 ASP A N 1
ATOM 1148 C CA . ASP A 1 155 ? -2.330 -8.484 5.551 1.00 95.19 155 ASP A CA 1
ATOM 1149 C C . ASP A 1 155 ? -3.786 -8.750 5.994 1.00 95.19 155 ASP A C 1
ATOM 1151 O O . ASP A 1 155 ? -4.724 -8.455 5.245 1.00 95.19 155 ASP A O 1
ATOM 1155 N N . PRO A 1 156 ? -4.030 -9.272 7.214 1.00 94.56 156 PRO A N 1
ATOM 1156 C CA . PRO A 1 156 ? -5.378 -9.643 7.648 1.00 94.56 156 PRO A CA 1
ATOM 1157 C C . PRO A 1 156 ? -6.318 -8.437 7.777 1.00 94.56 156 PRO A C 1
ATOM 1159 O O . PRO A 1 156 ? -7.534 -8.604 7.678 1.00 94.56 156 PRO A O 1
ATOM 1162 N N . ASP A 1 157 ? -5.785 -7.222 7.947 1.00 95.56 157 ASP A N 1
ATOM 1163 C CA . ASP A 1 157 ? -6.588 -6.001 8.056 1.00 95.56 157 ASP A CA 1
ATOM 1164 C C . ASP A 1 157 ? -7.004 -5.432 6.687 1.00 95.56 157 ASP A C 1
ATOM 1166 O O . ASP A 1 157 ? -7.818 -4.510 6.643 1.00 95.56 157 ASP A O 1
ATOM 1170 N N . VAL A 1 158 ? -6.510 -5.972 5.566 1.00 97.12 158 VAL A N 1
ATOM 1171 C CA . VAL A 1 158 ? -6.836 -5.502 4.207 1.00 97.12 158 VAL A CA 1
ATOM 1172 C C . VAL A 1 158 ? -7.992 -6.309 3.616 1.00 97.12 158 VAL A C 1
ATOM 1174 O O . VAL A 1 158 ? -7.999 -7.535 3.671 1.00 97.12 158 VAL A O 1
ATOM 1177 N N . GLN A 1 159 ? -8.985 -5.621 3.047 1.00 96.81 159 GLN A N 1
ATOM 1178 C CA . GLN A 1 159 ? -10.136 -6.192 2.337 1.00 96.81 159 GLN A CA 1
ATOM 1179 C C . GLN A 1 159 ? -9.829 -6.400 0.847 1.00 96.81 159 GLN A C 1
ATOM 1181 O O . GLN A 1 159 ? -10.044 -7.496 0.326 1.00 96.81 159 GLN A O 1
ATOM 1186 N N . PHE A 1 160 ? -9.308 -5.368 0.178 1.00 97.56 160 PHE A N 1
ATOM 1187 C CA . PHE A 1 160 ? -8.837 -5.446 -1.206 1.00 97.56 160 PHE A CA 1
ATOM 1188 C C . PHE A 1 160 ? -7.690 -4.466 -1.475 1.00 97.56 160 PHE A C 1
ATOM 1190 O O . PHE A 1 160 ? -7.550 -3.458 -0.773 1.00 97.56 160 PHE A O 1
ATOM 1197 N N . ILE A 1 161 ? -6.910 -4.745 -2.519 1.00 98.31 161 ILE A N 1
ATOM 1198 C CA . ILE A 1 161 ? -5.949 -3.815 -3.117 1.00 98.31 161 ILE A CA 1
ATOM 1199 C C . ILE A 1 161 ? -5.956 -3.925 -4.646 1.00 98.31 161 ILE A C 1
ATOM 1201 O O . ILE A 1 161 ? -6.017 -5.023 -5.197 1.00 98.31 161 ILE A O 1
ATOM 1205 N N . GLU A 1 162 ? -5.847 -2.793 -5.334 1.00 97.12 162 GLU A N 1
ATOM 1206 C CA . GLU A 1 162 ? -5.678 -2.729 -6.788 1.00 97.12 162 GLU A CA 1
ATOM 1207 C C . GLU A 1 162 ? -4.828 -1.516 -7.211 1.00 97.12 162 GLU A C 1
ATOM 1209 O O . GLU A 1 162 ? -4.666 -0.572 -6.428 1.00 97.12 162 GLU A O 1
ATOM 1214 N N . PRO A 1 163 ? -4.258 -1.499 -8.429 1.00 96.81 163 PRO A N 1
ATOM 1215 C CA . PRO A 1 163 ? -3.603 -0.312 -8.962 1.00 96.81 163 PRO A CA 1
ATOM 1216 C C . PRO A 1 163 ? -4.637 0.758 -9.312 1.00 96.81 163 PRO A C 1
ATOM 1218 O O . PRO A 1 163 ? -5.681 0.464 -9.896 1.00 96.81 163 PRO A O 1
ATOM 1221 N N . ASP A 1 164 ? -4.312 2.014 -9.024 1.00 93.44 164 ASP A N 1
ATOM 1222 C CA . ASP A 1 164 ? -5.076 3.143 -9.540 1.00 93.44 164 ASP A CA 1
ATOM 1223 C C . ASP A 1 164 ? -4.756 3.295 -11.035 1.00 93.44 164 ASP A C 1
ATOM 1225 O O . ASP A 1 164 ? -3.708 3.815 -11.423 1.00 93.44 164 ASP A O 1
ATOM 1229 N N . ASN A 1 165 ? -5.659 2.791 -11.877 1.00 74.69 165 ASN A N 1
ATOM 1230 C CA . ASN A 1 165 ? -5.511 2.765 -13.333 1.00 74.69 165 ASN A CA 1
ATOM 1231 C C . ASN A 1 165 ? -5.735 4.138 -14.002 1.00 74.69 165 ASN A C 1
ATOM 1233 O O . ASN A 1 165 ? -5.890 4.206 -15.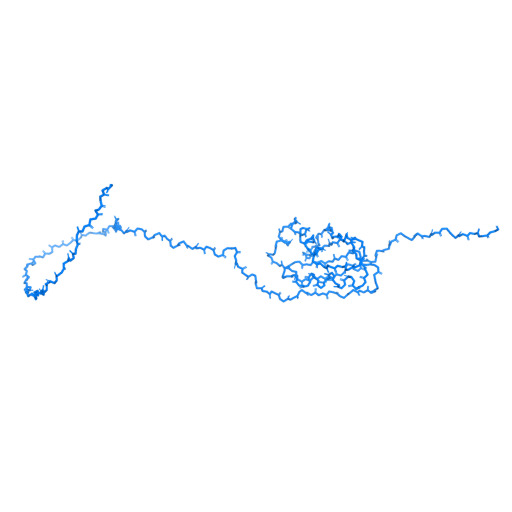226 1.00 74.69 165 ASN A O 1
ATOM 1237 N N . HIS A 1 166 ? -5.728 5.245 -13.248 1.00 68.25 166 HIS A N 1
ATOM 1238 C CA . HIS A 1 166 ? -5.581 6.569 -13.842 1.00 68.25 166 HIS A CA 1
ATOM 1239 C C . HIS A 1 166 ? -4.291 6.635 -14.667 1.00 68.25 166 HIS A C 1
ATOM 1241 O O . HIS A 1 166 ? -3.179 6.598 -14.135 1.00 68.25 166 HIS A O 1
ATOM 1247 N N . ILE A 1 167 ? -4.450 6.786 -15.987 1.00 55.19 167 ILE A N 1
ATOM 1248 C CA . ILE A 1 167 ? -3.347 7.045 -16.913 1.00 55.19 167 ILE A CA 1
ATOM 1249 C C . ILE A 1 167 ? -2.676 8.345 -16.471 1.00 55.19 167 ILE A C 1
ATOM 1251 O O . ILE A 1 167 ? -3.133 9.447 -16.781 1.00 55.19 167 ILE A O 1
ATOM 1255 N N . SER A 1 168 ? -1.569 8.205 -15.747 1.00 49.84 168 SER A N 1
ATOM 1256 C CA . SER A 1 168 ? -0.658 9.302 -15.469 1.00 49.84 168 SER A CA 1
ATOM 1257 C C . SER A 1 168 ? 0.014 9.669 -16.783 1.00 49.84 168 SER A C 1
ATOM 1259 O O . SER A 1 168 ? 1.067 9.132 -17.130 1.00 49.84 168 SER A O 1
ATOM 1261 N N . LEU A 1 169 ? -0.619 10.580 -17.525 1.00 50.91 169 LEU A N 1
ATOM 1262 C CA . LEU A 1 169 ? 0.011 11.328 -18.605 1.00 50.91 169 LEU A CA 1
ATOM 1263 C C . LEU A 1 169 ? 1.158 12.138 -17.991 1.00 50.91 169 LEU A C 1
ATOM 1265 O O . LEU A 1 169 ? 0.997 13.299 -17.614 1.00 50.91 169 LEU A O 1
ATOM 1269 N N . GLY A 1 170 ? 2.316 11.493 -17.845 1.00 56.12 170 GLY A N 1
ATOM 1270 C CA . GLY A 1 170 ? 3.554 12.175 -17.505 1.00 56.12 170 GLY A CA 1
ATOM 1271 C C . GLY A 1 170 ? 3.830 13.274 -18.535 1.00 56.12 170 GLY A C 1
ATOM 1272 O O . GLY A 1 170 ? 3.375 13.170 -19.680 1.00 56.12 170 GLY A O 1
ATOM 1273 N N . PRO A 1 171 ? 4.559 14.339 -18.160 1.00 55.00 171 PRO A N 1
ATOM 1274 C CA . PRO A 1 171 ? 4.900 15.387 -19.107 1.00 55.00 171 PRO A CA 1
ATOM 1275 C C . PRO A 1 171 ? 5.606 14.763 -20.315 1.00 55.00 171 PRO A C 1
ATOM 1277 O O . PRO A 1 171 ? 6.639 14.110 -20.167 1.00 55.00 171 PRO A O 1
ATOM 1280 N N . ILE A 1 172 ? 5.042 14.963 -21.511 1.00 57.09 172 ILE A N 1
ATOM 1281 C CA . ILE A 1 172 ? 5.676 14.571 -22.771 1.00 57.09 172 ILE A CA 1
ATOM 1282 C C . ILE A 1 172 ? 6.909 15.462 -22.945 1.00 57.09 172 ILE A C 1
ATOM 1284 O O . ILE A 1 172 ? 6.846 16.526 -23.566 1.00 57.09 172 ILE A O 1
ATOM 1288 N N . ILE A 1 173 ? 8.044 15.037 -22.389 1.00 55.31 173 ILE A N 1
ATOM 1289 C CA . ILE A 1 173 ? 9.339 15.647 -22.671 1.00 55.31 173 ILE A CA 1
ATOM 1290 C C . ILE A 1 173 ? 9.716 15.246 -24.100 1.00 55.31 173 ILE A C 1
ATOM 1292 O O . ILE A 1 173 ? 10.439 14.278 -24.332 1.00 55.31 173 ILE A O 1
ATOM 1296 N N . ARG A 1 174 ? 9.213 16.005 -25.082 1.00 55.12 174 ARG A N 1
ATOM 1297 C CA . ARG A 1 174 ? 9.862 16.081 -26.393 1.00 55.12 174 ARG A CA 1
ATOM 1298 C C . ARG A 1 174 ? 11.244 16.677 -26.154 1.00 55.12 174 ARG A C 1
ATOM 1300 O O . ARG A 1 174 ? 11.376 17.894 -26.043 1.00 55.12 174 ARG A O 1
ATOM 1307 N N . GLY A 1 175 ? 12.264 15.825 -26.079 1.00 55.94 175 GLY A N 1
ATOM 1308 C CA . GLY A 1 175 ? 13.627 16.285 -26.313 1.00 55.94 175 GLY A CA 1
ATOM 1309 C C . GLY A 1 175 ? 13.670 16.981 -27.681 1.00 55.94 175 GLY A C 1
ATOM 1310 O O . GLY A 1 175 ? 13.027 16.488 -28.616 1.00 55.94 175 GLY A O 1
ATOM 1311 N N . PRO A 1 176 ? 14.346 18.134 -27.820 1.00 55.78 176 PRO A N 1
ATOM 1312 C CA . PRO A 1 176 ? 14.511 18.748 -29.127 1.00 55.78 176 PRO A CA 1
ATOM 1313 C C . PRO A 1 176 ? 15.246 17.761 -30.035 1.00 55.78 176 PRO A C 1
ATOM 1315 O O . PRO A 1 176 ? 16.247 17.166 -29.632 1.00 55.78 176 PRO A O 1
ATOM 1318 N N . ALA A 1 177 ? 14.741 17.572 -31.254 1.00 56.06 177 ALA A N 1
ATOM 1319 C CA . ALA A 1 177 ? 15.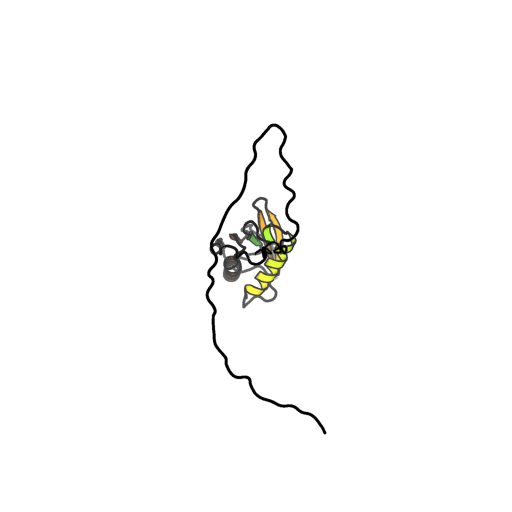457 16.803 -32.258 1.00 56.06 177 ALA A CA 1
ATOM 1320 C C . ALA A 1 177 ? 16.824 17.461 -32.483 1.00 56.06 177 ALA A C 1
ATOM 1322 O O . ALA A 1 177 ? 16.891 18.660 -32.760 1.00 56.06 177 ALA A O 1
ATOM 1323 N N . VAL A 1 178 ? 17.902 16.686 -32.352 1.00 58.41 178 VAL A N 1
ATOM 1324 C CA . VAL A 1 178 ? 19.235 17.142 -32.745 1.00 58.41 178 VAL A CA 1
ATOM 1325 C C . VAL A 1 178 ? 19.216 17.276 -34.263 1.00 58.41 178 VAL A C 1
ATOM 1327 O O . VAL A 1 178 ? 19.183 16.278 -34.980 1.00 58.41 178 VAL A O 1
ATOM 1330 N N . ILE A 1 179 ? 19.155 18.518 -34.740 1.00 57.81 179 ILE A N 1
ATOM 1331 C CA . ILE A 1 179 ? 19.268 18.834 -36.160 1.00 57.81 179 ILE A CA 1
ATOM 1332 C C . ILE A 1 179 ? 20.763 18.860 -36.471 1.00 57.81 179 ILE A C 1
ATOM 1334 O O . ILE A 1 179 ? 21.432 19.859 -36.212 1.00 57.81 179 ILE A O 1
ATOM 1338 N N . ASP A 1 180 ? 21.286 17.741 -36.960 1.00 56.75 180 ASP A N 1
ATOM 1339 C CA . ASP A 1 180 ? 22.648 17.669 -37.487 1.00 56.75 180 ASP A CA 1
ATOM 1340 C C . ASP A 1 180 ? 22.739 18.495 -38.787 1.00 56.75 180 ASP A C 1
ATOM 1342 O O . ASP A 1 180 ? 21.809 18.464 -39.606 1.00 56.75 180 ASP A O 1
ATOM 1346 N N . LYS A 1 181 ? 23.808 19.284 -38.948 1.00 54.38 181 LYS A N 1
ATOM 1347 C CA . LYS A 1 181 ? 24.051 20.148 -40.114 1.00 54.38 181 LYS A CA 1
ATOM 1348 C C . LYS A 1 181 ? 25.547 20.374 -40.337 1.00 54.38 181 LYS A C 1
ATOM 1350 O O . LYS A 1 181 ? 26.211 20.784 -39.360 1.00 54.38 181 LYS A O 1
#

pLDDT: mean 72.6, std 22.61, range [35.25, 98.31]

Radius of gyration: 39.82 Å; chains: 1; bounding box: 85×64×116 Å